Protein AF-A0A0X3TL20-F1 (afdb_monomer_lite)

pLDDT: mean 81.22, std 8.84, range [57.22, 92.56]

Foldseek 3Di:
DDDDPDDDDDDPLVCVVVCPVVPDDPPPPDDDPQVVVCVVVVHPGGDPVCVVVVVVVCVVPND

Radius of gyration: 14.44 Å; chains: 1; bounding box: 32×25×37 Å

Sequence (63 aa):
MTEILEIHTQCARALMRVEIWVCGGEGSDLPTVGERPCEMTKGEEGGADYDRKWPAHALQALW

Structure (mmCIF, N/CA/C/O backbone):
data_AF-A0A0X3TL20-F1
#
_entry.id   AF-A0A0X3TL20-F1
#
loop_
_atom_site.group_PDB
_atom_site.id
_atom_site.type_symbol
_atom_site.label_atom_id
_atom_site.label_alt_id
_atom_site.label_comp_id
_atom_site.label_asym_id
_atom_site.label_entity_id
_atom_site.label_seq_id
_atom_site.pdbx_PDB_ins_code
_atom_site.Cartn_x
_atom_site.Cartn_y
_atom_site.Cartn_z
_atom_site.occupancy
_atom_site.B_iso_or_equiv
_atom_site.auth_seq_id
_atom_site.auth_comp_id
_atom_site.auth_asym_id
_atom_site.auth_atom_id
_atom_site.pdbx_PDB_model_num
ATOM 1 N N . MET A 1 1 ? -13.259 0.365 24.547 1.00 63.50 1 MET A N 1
ATOM 2 C CA . MET A 1 1 ? -13.460 1.489 23.615 1.00 63.50 1 MET A CA 1
ATOM 3 C C . MET A 1 1 ? -12.071 1.954 23.236 1.00 63.50 1 MET A C 1
ATOM 5 O O . MET A 1 1 ? -11.319 2.290 24.137 1.00 63.50 1 MET A O 1
ATOM 9 N N . THR A 1 2 ? -11.682 1.810 21.973 1.00 75.06 2 THR A N 1
ATOM 10 C CA . THR A 1 2 ? -10.347 2.216 21.512 1.00 75.06 2 THR A CA 1
ATOM 11 C C . THR A 1 2 ? -10.447 3.655 21.034 1.00 75.06 2 THR A C 1
ATOM 13 O O . THR A 1 2 ? -11.233 3.934 20.131 1.00 75.06 2 THR A O 1
ATOM 16 N N . GLU A 1 3 ? -9.700 4.559 21.662 1.00 86.38 3 GLU A N 1
ATOM 17 C CA . GLU A 1 3 ? -9.636 5.972 21.284 1.00 86.38 3 GLU A CA 1
ATOM 18 C C . GLU A 1 3 ? -8.379 6.216 20.442 1.00 86.38 3 GLU A C 1
ATOM 20 O O . GLU A 1 3 ? -7.303 5.701 20.754 1.00 86.38 3 GLU A O 1
ATOM 25 N N . ILE A 1 4 ? -8.513 6.975 19.353 1.00 88.25 4 ILE A N 1
ATOM 26 C CA . ILE A 1 4 ? -7.371 7.389 18.531 1.00 88.25 4 ILE A CA 1
ATOM 27 C C . ILE A 1 4 ? -6.815 8.682 19.129 1.00 88.25 4 ILE A C 1
ATOM 29 O O . ILE A 1 4 ? -7.500 9.701 19.125 1.00 88.25 4 ILE A O 1
ATOM 33 N N . LEU A 1 5 ? -5.583 8.628 19.641 1.00 92.56 5 LEU A N 1
ATOM 34 C CA . LEU A 1 5 ? -4.905 9.775 20.257 1.00 92.56 5 LEU A CA 1
ATOM 35 C C . LEU A 1 5 ? -4.357 10.755 19.213 1.00 92.56 5 LEU A C 1
ATOM 37 O O . LEU A 1 5 ? -4.547 11.959 19.343 1.00 92.56 5 LEU A O 1
ATOM 41 N N . GLU A 1 6 ? -3.689 10.248 18.174 1.00 90.44 6 GLU A N 1
ATOM 42 C CA . GLU A 1 6 ? -3.033 11.075 17.158 1.00 90.44 6 GLU A CA 1
ATOM 43 C C . GLU A 1 6 ? -3.043 10.399 15.784 1.00 90.44 6 GLU A C 1
ATOM 45 O O . GLU A 1 6 ? -3.038 9.171 15.671 1.00 90.44 6 GLU A O 1
ATOM 50 N N . ILE A 1 7 ? -3.015 11.222 14.733 1.00 87.50 7 ILE A N 1
ATOM 51 C CA . ILE A 1 7 ? -2.896 10.792 13.338 1.00 87.50 7 ILE A CA 1
ATOM 52 C C . ILE A 1 7 ? -1.746 11.572 12.704 1.00 87.50 7 ILE A C 1
ATOM 54 O O . ILE A 1 7 ? -1.800 12.797 12.604 1.00 87.50 7 ILE A O 1
ATOM 58 N N . HIS A 1 8 ? -0.721 10.856 12.240 1.00 83.62 8 HIS A N 1
ATOM 59 C CA . HIS A 1 8 ? 0.452 11.438 11.587 1.00 83.62 8 HIS A CA 1
ATOM 60 C C . HIS A 1 8 ? 0.438 11.128 10.094 1.00 83.62 8 HIS A C 1
ATOM 62 O O . HIS A 1 8 ? 0.474 9.964 9.691 1.00 83.62 8 HIS A O 1
ATOM 68 N N . THR A 1 9 ? 0.416 12.164 9.256 1.00 83.31 9 THR A N 1
ATOM 69 C CA . THR A 1 9 ? 0.522 11.998 7.802 1.00 83.31 9 THR A CA 1
ATOM 70 C C . THR A 1 9 ? 1.974 11.759 7.413 1.00 83.31 9 THR A C 1
ATOM 72 O O . THR A 1 9 ? 2.844 12.557 7.761 1.00 83.31 9 THR A O 1
ATOM 75 N N . GLN A 1 10 ? 2.241 10.707 6.644 1.00 80.88 10 GLN A N 1
ATOM 76 C CA . GLN A 1 10 ? 3.581 10.425 6.135 1.00 80.88 10 GLN A CA 1
ATOM 77 C C . GLN A 1 10 ? 3.569 10.315 4.615 1.00 80.88 10 GLN A C 1
ATOM 79 O O . GLN A 1 10 ? 2.655 9.752 4.015 1.00 80.88 10 GLN A O 1
ATOM 84 N N . CYS A 1 11 ? 4.612 10.854 3.986 1.00 84.69 11 CYS A N 1
ATOM 85 C CA . CYS A 1 11 ? 4.827 10.668 2.560 1.00 84.69 11 CYS A CA 1
ATOM 86 C C . CYS A 1 11 ? 5.140 9.192 2.289 1.00 84.69 11 CYS A C 1
ATOM 88 O O . CYS A 1 11 ? 6.057 8.637 2.896 1.00 84.69 11 CYS A O 1
ATOM 90 N N . ALA A 1 12 ? 4.433 8.574 1.338 1.00 82.75 12 ALA A N 1
ATOM 91 C CA . ALA A 1 12 ? 4.664 7.181 0.947 1.00 82.75 12 ALA A CA 1
ATOM 92 C C . ALA A 1 12 ? 6.139 6.913 0.586 1.00 82.75 12 ALA A C 1
ATOM 94 O O . ALA A 1 12 ? 6.696 5.886 0.961 1.00 82.75 12 ALA A O 1
ATOM 95 N N . ARG A 1 13 ? 6.812 7.888 -0.044 1.00 84.81 13 ARG A N 1
ATOM 96 C CA . ARG A 1 13 ? 8.242 7.811 -0.377 1.00 84.81 13 ARG A CA 1
ATOM 97 C C . ARG A 1 13 ? 9.140 7.735 0.859 1.00 84.81 13 ARG A C 1
ATOM 99 O O . ARG A 1 13 ? 10.150 7.041 0.828 1.00 84.81 13 ARG A O 1
ATOM 106 N N . ALA A 1 14 ? 8.798 8.448 1.934 1.00 86.31 14 ALA A N 1
ATOM 107 C CA . ALA A 1 14 ? 9.566 8.387 3.173 1.00 86.31 14 ALA A CA 1
ATOM 108 C C . ALA A 1 14 ? 9.461 6.985 3.781 1.00 86.31 14 ALA A C 1
ATOM 110 O O . ALA A 1 14 ? 10.491 6.364 4.012 1.00 86.31 14 ALA A O 1
ATOM 111 N N . LEU A 1 15 ? 8.233 6.466 3.917 1.00 82.62 15 LEU A N 1
ATOM 112 C CA . LEU A 1 15 ? 7.942 5.130 4.450 1.00 82.62 15 LEU A CA 1
ATOM 113 C C . LEU A 1 15 ? 8.675 4.013 3.694 1.00 82.62 15 LEU A C 1
ATOM 115 O O . LEU A 1 15 ? 9.244 3.126 4.323 1.00 82.62 15 LEU A O 1
ATOM 119 N N . MET A 1 16 ? 8.687 4.075 2.357 1.00 80.38 16 MET A N 1
ATOM 120 C CA . MET A 1 16 ? 9.388 3.092 1.524 1.00 80.38 16 MET A CA 1
ATOM 121 C C . MET A 1 16 ? 10.910 3.147 1.706 1.00 80.38 16 MET A C 1
ATOM 123 O O . MET A 1 16 ? 11.548 2.105 1.770 1.00 80.38 16 MET A O 1
ATOM 127 N N . ARG A 1 17 ? 11.504 4.345 1.816 1.00 82.06 17 ARG A N 1
ATOM 128 C CA . ARG A 1 17 ? 12.967 4.518 1.927 1.00 82.06 17 ARG A CA 1
ATOM 129 C C . ARG A 1 17 ? 13.540 4.126 3.281 1.00 82.06 17 ARG A C 1
ATOM 131 O O . ARG A 1 17 ? 14.707 3.766 3.349 1.00 82.06 17 ARG A O 1
ATOM 138 N N . VAL A 1 18 ? 12.754 4.255 4.348 1.00 86.19 18 VAL A N 1
ATOM 139 C CA . VAL A 1 18 ? 13.190 3.872 5.701 1.00 86.19 18 VAL A CA 1
ATOM 140 C C . VAL A 1 18 ? 12.888 2.410 6.028 1.00 86.19 18 VAL A C 1
ATOM 142 O O . VAL A 1 18 ? 13.189 1.976 7.135 1.00 86.19 18 VAL A O 1
ATOM 145 N N . GLU A 1 19 ? 12.278 1.672 5.092 1.00 79.19 19 GLU A N 1
ATOM 146 C CA . GLU A 1 19 ? 12.048 0.223 5.177 1.00 79.19 19 GLU A CA 1
ATOM 147 C C . GLU A 1 19 ? 11.349 -0.237 6.474 1.00 79.19 19 GLU A C 1
ATOM 149 O O . GLU A 1 19 ? 11.483 -1.383 6.899 1.00 79.19 19 GLU A O 1
AT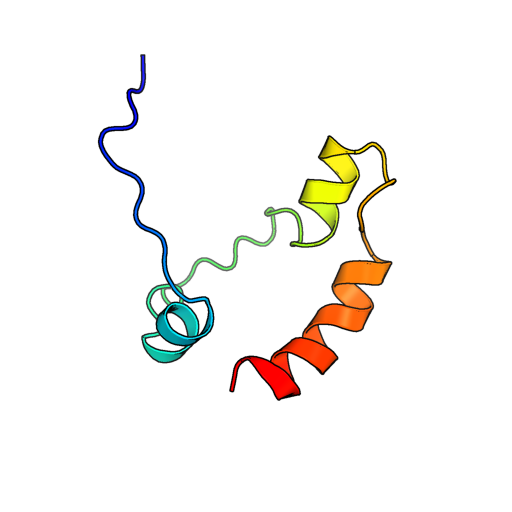OM 154 N N . ILE A 1 20 ? 10.542 0.627 7.105 1.00 78.25 20 ILE A N 1
ATOM 155 C CA . ILE A 1 20 ? 9.963 0.352 8.436 1.00 78.25 20 ILE A CA 1
ATOM 156 C C . ILE A 1 20 ? 8.987 -0.836 8.458 1.00 78.25 20 ILE A C 1
ATOM 158 O O . ILE A 1 20 ? 8.665 -1.344 9.529 1.00 78.25 20 ILE A O 1
ATOM 162 N N . TRP A 1 21 ? 8.527 -1.284 7.286 1.00 72.88 21 TRP A N 1
ATOM 163 C CA . TRP A 1 21 ? 7.603 -2.409 7.114 1.00 72.88 21 TRP A CA 1
ATOM 164 C C . TRP A 1 21 ? 8.285 -3.693 6.611 1.00 72.88 21 TRP A C 1
ATOM 166 O O . TRP A 1 21 ? 7.606 -4.687 6.380 1.00 72.88 21 TRP A O 1
ATOM 176 N N . VA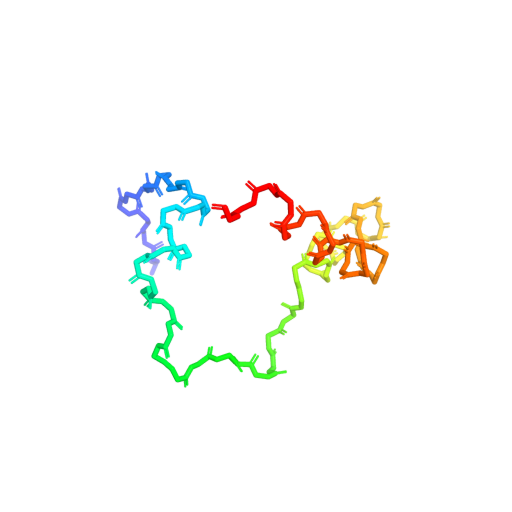L A 1 22 ? 9.618 -3.711 6.471 1.00 69.69 22 VAL A N 1
ATOM 177 C CA . VAL A 1 22 ? 10.379 -4.866 5.941 1.00 69.69 22 VAL A CA 1
ATOM 178 C C . VAL A 1 22 ? 10.536 -6.002 6.977 1.00 69.69 22 VAL A C 1
ATOM 180 O O . VAL A 1 22 ? 11.009 -7.093 6.665 1.00 69.69 22 VAL A O 1
ATOM 183 N N . CYS A 1 23 ? 10.051 -5.819 8.210 1.00 59.78 23 CYS A N 1
ATOM 184 C CA . CYS A 1 23 ? 10.013 -6.868 9.233 1.00 59.78 23 CYS A CA 1
ATOM 185 C C . CYS A 1 23 ? 8.856 -7.867 9.018 1.00 59.78 23 CYS A C 1
ATOM 187 O O . CYS A 1 23 ? 7.860 -7.849 9.737 1.00 59.78 23 CYS A O 1
ATOM 189 N N . GLY A 1 24 ? 9.022 -8.778 8.052 1.00 57.22 24 GLY A N 1
ATOM 190 C CA . GLY A 1 24 ? 8.489 -10.149 8.115 1.00 57.22 24 GLY A CA 1
ATOM 191 C C . GLY A 1 24 ? 6.968 -10.328 8.141 1.00 57.22 24 GLY A C 1
ATOM 192 O O . GLY A 1 24 ? 6.494 -11.315 8.701 1.00 57.22 24 GLY A O 1
ATOM 193 N N . GLY A 1 25 ? 6.205 -9.408 7.554 1.00 59.66 25 GLY A N 1
ATOM 194 C CA . GLY A 1 25 ? 4.746 -9.445 7.615 1.00 59.66 25 GLY A CA 1
ATOM 195 C C . GLY A 1 25 ? 4.057 -8.877 6.384 1.00 59.66 25 GLY A C 1
ATOM 196 O O . GLY A 1 25 ? 3.159 -8.053 6.520 1.00 59.66 25 GLY A O 1
ATOM 197 N N . GLU A 1 26 ? 4.431 -9.324 5.186 1.00 62.75 26 GLU A N 1
ATOM 198 C CA . GLU A 1 26 ? 3.538 -9.247 4.023 1.00 62.75 26 GLU A CA 1
ATOM 199 C C . GLU A 1 26 ? 2.433 -10.292 4.231 1.00 62.75 26 GLU A C 1
ATOM 201 O O . GLU A 1 26 ? 2.496 -11.403 3.706 1.00 62.75 26 GLU A O 1
ATOM 206 N N . GLY A 1 27 ? 1.479 -9.991 5.119 1.00 61.72 27 GLY A N 1
ATOM 207 C CA . GLY A 1 27 ? 0.391 -10.906 5.452 1.00 61.72 27 GLY A CA 1
ATOM 208 C C . GLY A 1 27 ? -0.328 -11.331 4.177 1.00 61.72 27 GLY A C 1
ATOM 209 O O . GLY A 1 27 ? -0.985 -10.511 3.544 1.00 61.72 27 GLY A O 1
ATOM 210 N N . SER A 1 28 ? -0.185 -12.600 3.790 1.00 66.81 28 SER A N 1
ATOM 211 C CA . SER A 1 28 ? -0.768 -13.135 2.552 1.00 66.81 28 SER A CA 1
ATOM 212 C C . SER A 1 28 ? -2.301 -13.142 2.575 1.00 66.81 28 SER A C 1
ATOM 214 O O . SER A 1 28 ? -2.929 -13.265 1.531 1.00 66.81 28 SER A O 1
ATOM 216 N N . ASP A 1 29 ? -2.889 -12.976 3.760 1.00 78.69 29 ASP A N 1
ATOM 217 C CA . ASP A 1 29 ? -4.327 -12.862 3.996 1.00 78.69 29 ASP A CA 1
ATOM 218 C C . ASP A 1 29 ? -4.839 -11.408 3.982 1.00 78.69 29 ASP A C 1
ATOM 220 O O . ASP A 1 29 ? -6.011 -11.164 4.270 1.00 78.69 29 ASP A O 1
ATOM 224 N N . LEU A 1 30 ? -3.981 -10.419 3.700 1.00 81.25 30 LEU A N 1
ATOM 225 C CA . LEU A 1 30 ? -4.411 -9.025 3.621 1.00 81.25 30 LEU A CA 1
ATOM 226 C C . LEU A 1 30 ? -4.971 -8.700 2.232 1.00 81.25 30 LEU A C 1
ATOM 228 O O . LEU A 1 30 ? -4.345 -9.048 1.229 1.00 81.25 30 LEU A O 1
ATOM 232 N N . PRO A 1 31 ? -6.091 -7.959 2.158 1.00 84.06 31 PRO A N 1
ATOM 233 C CA . PRO A 1 31 ? -6.603 -7.482 0.885 1.00 84.06 31 PRO A CA 1
ATOM 234 C C . PRO A 1 31 ? -5.596 -6.534 0.233 1.00 84.06 31 PRO A C 1
ATOM 236 O O . PRO A 1 31 ? -4.939 -5.722 0.907 1.00 84.06 31 PRO A O 1
ATOM 239 N N . THR A 1 32 ? -5.509 -6.600 -1.090 1.00 86.88 32 THR A N 1
ATOM 240 C CA . THR A 1 32 ? -4.679 -5.708 -1.894 1.00 86.88 32 THR A CA 1
ATOM 241 C C . THR A 1 32 ? -5.105 -4.247 -1.718 1.00 86.88 32 THR A C 1
ATOM 243 O O . THR A 1 32 ? -6.153 -3.907 -1.157 1.00 86.88 32 THR A O 1
ATOM 246 N N . VAL A 1 33 ? -4.264 -3.326 -2.196 1.00 86.31 33 VAL A N 1
ATOM 247 C CA . VAL A 1 33 ? -4.586 -1.895 -2.151 1.00 86.31 33 VAL A CA 1
ATOM 248 C C . VAL A 1 33 ? -5.817 -1.588 -3.002 1.00 86.31 33 VAL A C 1
ATOM 250 O O . VAL A 1 33 ? -6.616 -0.760 -2.582 1.00 86.31 33 VAL A O 1
ATOM 253 N N . GLY A 1 34 ? -5.992 -2.249 -4.149 1.00 87.19 34 GLY A N 1
ATOM 254 C CA . GLY A 1 34 ? -7.171 -2.105 -4.998 1.00 87.19 34 GLY A CA 1
ATOM 255 C C . GLY A 1 34 ? -8.430 -2.755 -4.424 1.00 87.19 34 GLY A C 1
ATOM 256 O O . GLY A 1 34 ? -9.523 -2.230 -4.629 1.00 87.19 34 GLY A O 1
ATOM 257 N N . GLU A 1 35 ? -8.307 -3.855 -3.680 1.00 88.19 35 GLU A N 1
ATOM 258 C CA . GLU A 1 35 ? -9.451 -4.557 -3.085 1.00 88.19 35 GLU A CA 1
ATOM 259 C C . GLU A 1 35 ? -10.158 -3.734 -2.004 1.00 88.19 35 GLU A C 1
ATOM 261 O O . GLU A 1 35 ? -11.386 -3.743 -1.951 1.00 88.19 35 GLU A O 1
ATOM 266 N N . ARG A 1 36 ? -9.426 -2.962 -1.187 1.00 87.56 36 ARG A N 1
ATOM 267 C CA . ARG A 1 36 ? -10.045 -2.196 -0.085 1.00 87.56 36 ARG A CA 1
ATOM 268 C C . ARG A 1 36 ? -11.035 -1.124 -0.576 1.00 87.56 36 ARG A C 1
ATOM 270 O O . ARG A 1 36 ? -12.174 -1.124 -0.112 1.00 87.56 36 ARG A O 1
ATOM 277 N N . PRO A 1 37 ? -10.673 -0.219 -1.509 1.00 85.56 37 PRO A N 1
ATOM 278 C CA . PRO A 1 37 ? -11.616 0.760 -2.036 1.00 85.56 37 PRO A CA 1
ATOM 279 C C . PRO A 1 37 ? -12.717 0.098 -2.870 1.00 85.56 37 PRO A C 1
ATOM 281 O O . PRO A 1 37 ? -13.862 0.540 -2.794 1.00 85.56 37 PRO A O 1
ATOM 284 N N . CYS A 1 38 ? -12.417 -0.999 -3.578 1.00 88.69 38 CYS A N 1
ATOM 285 C CA . CYS A 1 38 ? -13.413 -1.781 -4.312 1.00 88.69 38 CYS A CA 1
ATOM 286 C C . CYS A 1 38 ? -14.509 -2.313 -3.374 1.00 88.69 38 CYS A C 1
ATOM 288 O O . CYS A 1 38 ? -15.694 -2.131 -3.644 1.00 88.69 38 CYS A O 1
ATOM 290 N N . GLU A 1 39 ? -14.137 -2.892 -2.231 1.00 88.25 39 GLU A N 1
ATOM 291 C CA . GLU A 1 39 ? -15.090 -3.354 -1.217 1.00 88.25 39 GLU A CA 1
ATOM 292 C C . GLU A 1 39 ? -15.935 -2.193 -0.666 1.00 88.25 39 GLU A C 1
ATOM 294 O O . GLU A 1 39 ? -17.165 -2.266 -0.640 1.00 88.25 39 GLU A O 1
ATOM 299 N N . MET A 1 40 ? -15.289 -1.087 -0.281 1.00 87.94 40 MET A N 1
ATOM 300 C CA . MET A 1 40 ? -15.956 0.073 0.325 1.00 87.94 40 MET A CA 1
ATOM 301 C C . MET A 1 40 ? -16.926 0.783 -0.624 1.00 87.94 40 MET A C 1
ATOM 303 O O . MET A 1 40 ? -17.937 1.332 -0.186 1.00 87.94 40 MET A O 1
ATOM 307 N N . THR A 1 41 ? -16.612 0.788 -1.917 1.00 87.31 41 THR A N 1
ATOM 308 C CA . THR A 1 41 ? -17.355 1.528 -2.947 1.00 87.31 41 THR A CA 1
ATOM 309 C C . THR A 1 41 ? -18.172 0.622 -3.860 1.00 87.31 41 THR A C 1
ATOM 311 O O . THR A 1 41 ? -18.711 1.081 -4.858 1.00 87.31 41 THR A O 1
ATOM 314 N N . LYS A 1 42 ? -18.284 -0.675 -3.541 1.00 86.19 42 LYS A N 1
ATOM 315 C CA . LYS A 1 42 ? -18.963 -1.674 -4.388 1.00 86.19 42 LYS A CA 1
ATOM 316 C C . LYS A 1 42 ? -18.422 -1.704 -5.828 1.00 86.19 42 LYS A C 1
ATOM 318 O O . LYS A 1 42 ? -19.175 -1.921 -6.775 1.00 86.19 42 LYS A O 1
ATOM 323 N N . GLY A 1 43 ? -17.115 -1.506 -5.974 1.00 81.31 43 GLY A N 1
ATOM 324 C CA . GLY A 1 43 ? -16.396 -1.554 -7.244 1.00 81.31 43 GLY A CA 1
ATOM 325 C C . GLY A 1 43 ? -16.415 -0.264 -8.062 1.00 81.31 43 GLY A C 1
ATOM 326 O O . GLY A 1 43 ? -15.973 -0.297 -9.208 1.00 81.31 43 GLY A O 1
ATOM 327 N N . GLU A 1 44 ? -16.902 0.856 -7.518 1.00 82.50 44 GLU A N 1
ATOM 328 C CA . GLU A 1 44 ? -16.820 2.156 -8.205 1.00 82.50 44 GLU A CA 1
ATOM 329 C C . GLU A 1 44 ? -15.378 2.687 -8.248 1.00 82.50 44 GLU A C 1
ATOM 331 O O . GLU A 1 44 ? -14.918 3.163 -9.284 1.00 82.50 44 GLU A O 1
ATOM 336 N N . GLU A 1 45 ? -14.634 2.541 -7.151 1.00 72.75 45 GLU A N 1
ATOM 337 C CA . GLU A 1 45 ? -13.259 3.015 -7.015 1.00 72.75 45 GLU A CA 1
ATOM 338 C C . GLU A 1 45 ? -12.302 1.820 -6.916 1.00 72.75 45 GLU A C 1
ATOM 340 O O . GLU A 1 45 ? -12.024 1.299 -5.840 1.00 72.75 45 GLU A O 1
ATOM 345 N N . GLY A 1 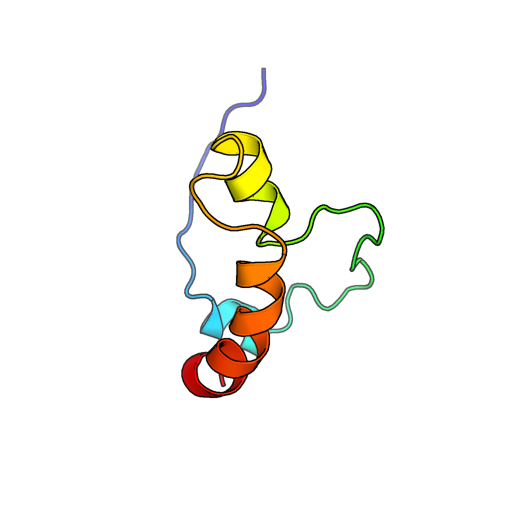46 ? -11.761 1.380 -8.052 1.00 72.62 46 GLY A N 1
ATOM 346 C CA . GLY A 1 46 ? -10.622 0.457 -8.083 1.00 72.62 46 GLY A CA 1
ATOM 347 C C . GLY A 1 46 ? -10.948 -1.032 -7.908 1.00 72.62 46 GLY A C 1
ATOM 348 O O . GLY A 1 46 ? -12.075 -1.482 -8.078 1.00 72.62 46 GLY A O 1
ATOM 349 N N . GLY A 1 47 ? -9.899 -1.828 -7.681 1.00 84.94 47 GLY A N 1
ATOM 350 C CA . GLY A 1 47 ? -9.922 -3.295 -7.710 1.00 84.94 47 GLY A CA 1
ATOM 351 C C . GLY A 1 47 ? -8.723 -3.849 -8.481 1.00 84.94 47 GLY A C 1
ATOM 352 O O . GLY A 1 47 ? -7.662 -3.224 -8.524 1.00 84.94 47 GLY A O 1
ATOM 353 N N . ALA A 1 48 ? -8.909 -4.970 -9.181 1.00 86.88 48 ALA A N 1
ATOM 354 C CA . ALA A 1 48 ? -7.845 -5.620 -9.957 1.00 86.88 48 ALA A CA 1
ATOM 355 C C . ALA A 1 48 ? -7.185 -4.694 -10.999 1.00 86.88 48 ALA A C 1
ATOM 357 O O . ALA A 1 48 ? -6.002 -4.828 -11.311 1.00 86.88 48 ALA A O 1
ATOM 358 N N . ASP A 1 49 ? -7.941 -3.738 -11.541 1.00 88.50 49 ASP A N 1
ATOM 359 C CA . ASP A 1 49 ? -7.436 -2.758 -12.502 1.00 88.50 49 ASP A CA 1
ATOM 360 C C . ASP A 1 49 ? -6.499 -1.726 -11.859 1.00 88.50 49 ASP A C 1
ATOM 362 O O . ASP A 1 49 ? -5.519 -1.314 -12.487 1.00 88.50 49 ASP A O 1
ATOM 366 N N . TYR A 1 50 ? -6.770 -1.341 -10.606 1.00 88.25 50 TYR A N 1
ATOM 367 C CA . TYR A 1 50 ? -5.869 -0.513 -9.805 1.00 88.25 50 TYR A CA 1
ATOM 368 C C . TYR A 1 50 ? -4.576 -1.282 -9.525 1.00 88.25 50 TYR A C 1
ATOM 370 O O . TYR A 1 50 ? -3.495 -0.802 -9.868 1.00 88.25 50 TYR A O 1
ATOM 378 N N . ASP A 1 51 ? -4.685 -2.509 -9.008 1.00 87.75 51 ASP A N 1
ATOM 379 C CA . ASP A 1 51 ? -3.523 -3.335 -8.657 1.00 87.75 51 ASP A CA 1
ATOM 380 C C . ASP A 1 51 ? -2.650 -3.677 -9.870 1.00 87.75 51 ASP A C 1
ATOM 382 O O . ASP A 1 51 ? -1.431 -3.772 -9.754 1.00 87.75 51 ASP A O 1
ATOM 386 N N . ARG A 1 52 ? -3.244 -3.806 -11.062 1.00 89.69 52 ARG A N 1
ATOM 387 C CA . ARG A 1 52 ? -2.499 -4.040 -12.307 1.00 89.69 52 ARG A CA 1
ATOM 388 C C . ARG A 1 52 ? -1.688 -2.819 -12.748 1.00 89.69 52 ARG A C 1
ATOM 390 O O . ARG A 1 52 ? -0.581 -2.974 -13.259 1.00 89.69 52 ARG A O 1
ATOM 397 N N . LYS A 1 53 ? -2.244 -1.611 -12.620 1.00 90.00 53 LYS A N 1
ATOM 398 C CA . LYS A 1 53 ? -1.641 -0.369 -13.148 1.00 90.00 53 LYS A CA 1
ATOM 399 C C . LYS A 1 53 ? -0.687 0.282 -12.147 1.00 90.00 53 LYS A C 1
ATOM 401 O O . LYS A 1 53 ? 0.293 0.911 -12.546 1.00 90.00 53 LYS A O 1
ATOM 406 N N . TRP A 1 54 ? -0.964 0.124 -10.856 1.00 86.38 54 TRP A N 1
ATOM 407 C CA . TRP A 1 54 ? -0.251 0.805 -9.784 1.00 8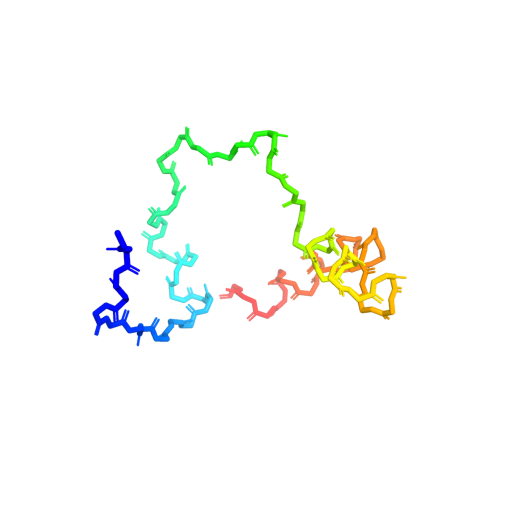6.38 54 TRP A CA 1
ATOM 408 C C . TRP A 1 54 ? 1.257 0.503 -9.719 1.00 86.38 54 TRP A C 1
ATOM 410 O O . TRP A 1 54 ? 2.016 1.466 -9.617 1.00 86.38 54 TRP A O 1
ATOM 420 N N . PRO A 1 55 ? 1.751 -0.746 -9.853 1.00 86.62 55 PRO A N 1
ATOM 421 C CA . PRO A 1 55 ? 3.185 -1.038 -9.750 1.00 86.62 55 PRO A CA 1
ATOM 422 C C . PRO A 1 55 ? 4.042 -0.290 -10.779 1.00 86.62 55 PRO A C 1
ATOM 424 O O . PRO A 1 55 ? 5.110 0.223 -10.447 1.00 86.62 55 PRO A O 1
ATOM 427 N N . ALA A 1 56 ? 3.554 -0.170 -12.018 1.00 89.06 56 ALA A N 1
ATOM 428 C CA . ALA A 1 56 ? 4.250 0.563 -13.074 1.00 89.06 56 ALA A CA 1
ATOM 429 C C . ALA A 1 56 ? 4.337 2.067 -12.764 1.00 89.06 56 ALA A C 1
ATOM 431 O O . ALA A 1 56 ? 5.378 2.686 -12.975 1.00 89.06 56 ALA A O 1
ATOM 432 N N . HIS A 1 57 ? 3.263 2.644 -12.217 1.00 86.38 57 HIS A N 1
ATOM 433 C CA . HIS A 1 57 ? 3.243 4.039 -11.779 1.00 86.38 57 HIS A CA 1
ATOM 434 C C . HIS A 1 57 ? 4.138 4.268 -10.549 1.00 86.38 57 HIS A C 1
ATOM 436 O O . HIS A 1 57 ? 4.909 5.226 -10.501 1.00 86.38 57 HIS A O 1
ATOM 442 N N . ALA A 1 58 ? 4.082 3.363 -9.568 1.00 85.06 58 ALA A N 1
ATOM 443 C CA . ALA A 1 58 ? 4.888 3.411 -8.353 1.00 85.06 58 ALA A CA 1
ATOM 444 C C . ALA A 1 58 ? 6.390 3.437 -8.665 1.00 85.06 58 ALA A C 1
ATOM 446 O O . ALA A 1 58 ? 7.113 4.245 -8.087 1.00 85.06 58 ALA A O 1
ATOM 447 N N . LEU A 1 59 ? 6.847 2.635 -9.630 1.00 84.56 59 LEU A N 1
ATOM 448 C CA . LEU A 1 59 ? 8.250 2.617 -10.051 1.00 84.56 59 LEU A CA 1
ATOM 449 C C . LEU A 1 59 ? 8.736 3.982 -10.573 1.00 84.56 59 LEU A C 1
ATOM 451 O O . LEU A 1 59 ? 9.889 4.341 -10.359 1.00 84.56 59 LEU A O 1
ATOM 455 N N . GLN A 1 60 ? 7.869 4.746 -11.242 1.00 84.81 60 GLN A N 1
ATOM 456 C CA . GLN A 1 60 ? 8.211 6.063 -11.791 1.00 84.81 60 GLN A CA 1
ATOM 457 C C . GLN A 1 60 ? 8.098 7.197 -10.763 1.00 84.81 60 GLN A C 1
ATOM 459 O O . GLN A 1 60 ? 8.796 8.202 -10.881 1.00 84.81 60 GLN A O 1
ATOM 464 N N . ALA A 1 61 ? 7.192 7.069 -9.790 1.00 79.19 61 ALA A N 1
ATOM 465 C CA . ALA A 1 61 ? 6.802 8.170 -8.909 1.00 79.19 61 ALA A CA 1
ATOM 466 C C . ALA A 1 61 ? 7.294 8.031 -7.459 1.00 79.19 61 ALA A C 1
ATOM 468 O O . ALA A 1 61 ? 7.376 9.034 -6.745 1.00 79.19 61 ALA A O 1
ATOM 469 N N . 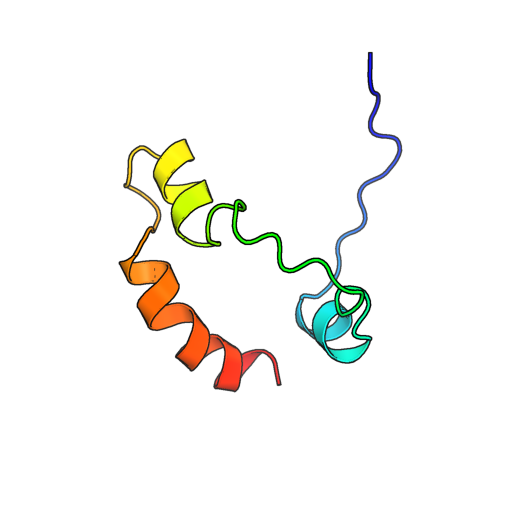LEU A 1 62 ? 7.593 6.819 -6.986 1.00 73.81 62 LEU A N 1
ATOM 470 C CA . LEU A 1 62 ? 7.918 6.553 -5.579 1.00 73.81 62 LEU A CA 1
ATOM 471 C C . LEU A 1 62 ? 9.397 6.229 -5.325 1.00 73.81 62 LEU A C 1
ATOM 473 O O . LEU A 1 62 ? 9.806 6.282 -4.164 1.00 73.81 62 LEU A O 1
ATOM 477 N N . TRP A 1 63 ? 10.195 5.992 -6.371 1.00 62.62 63 TRP A N 1
ATOM 478 C CA . TRP A 1 63 ? 11.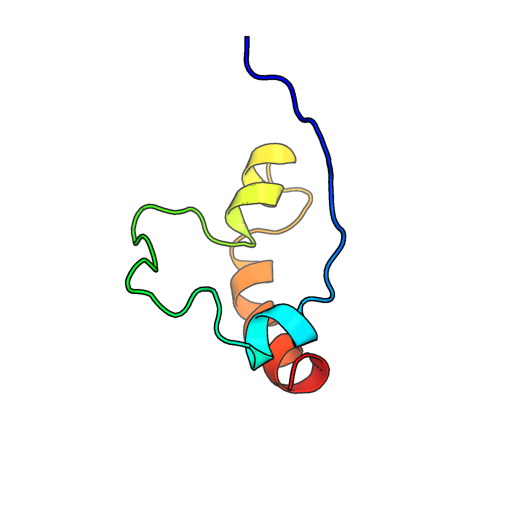658 5.883 -6.296 1.00 62.62 63 TRP A CA 1
ATOM 479 C C . TRP A 1 63 ? 12.319 7.249 -6.543 1.00 62.62 63 TRP A C 1
ATOM 481 O O . TRP A 1 63 ? 13.104 7.701 -5.665 1.00 62.62 63 TRP A O 1
#

Organism: NCBI:txid1685379

Secondary structure (DSSP, 8-state):
-----------HHHHHHTTTT-SS---TTSPPTTHHHHHHHTTSS-SHHHHHHHHHHHHHHT-